Protein AF-A0A1R2C5H7-F1 (afdb_monomer_lite)

Organism: NCBI:txid5963

Radius of gyration: 20.93 Å; chains: 1; bounding box: 34×46×55 Å

Structure (mmCIF, N/CA/C/O backbone):
data_AF-A0A1R2C5H7-F1
#
_entry.id   AF-A0A1R2C5H7-F1
#
loop_
_atom_site.group_PDB
_atom_site.id
_atom_site.type_symbol
_atom_site.label_atom_id
_atom_site.label_alt_id
_atom_site.label_comp_id
_atom_site.label_asym_id
_atom_site.label_entity_id
_atom_site.label_seq_id
_atom_site.pdbx_PDB_ins_code
_atom_site.Cartn_x
_atom_site.Cartn_y
_atom_site.Cartn_z
_atom_site.occupancy
_atom_site.B_iso_or_equiv
_atom_site.auth_seq_id
_atom_site.auth_comp_id
_atom_site.auth_asym_id
_atom_site.auth_atom_id
_atom_site.pdbx_PDB_model_num
ATOM 1 N N . MET A 1 1 ? 3.564 6.034 28.508 1.00 48.09 1 MET A N 1
ATOM 2 C CA . MET A 1 1 ? 3.731 7.079 27.471 1.00 48.09 1 MET A CA 1
ATOM 3 C C . MET A 1 1 ? 3.480 8.407 28.171 1.00 48.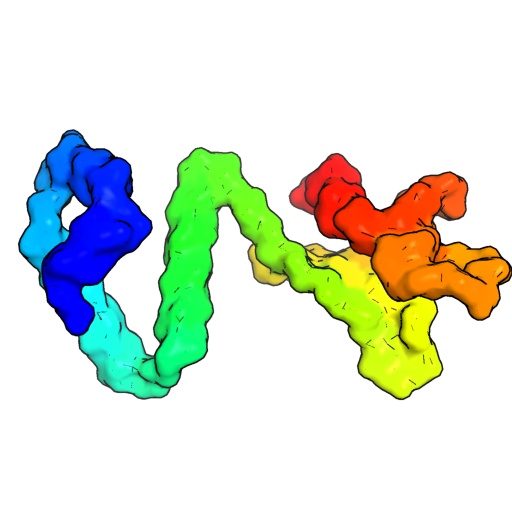09 1 MET A C 1
ATOM 5 O O . MET A 1 1 ? 2.440 8.503 28.796 1.00 48.09 1 MET A O 1
ATOM 9 N N . ASN A 1 2 ? 4.435 9.339 28.229 1.00 47.44 2 ASN A N 1
ATOM 10 C CA . ASN A 1 2 ? 4.293 10.598 28.982 1.00 47.44 2 ASN A CA 1
ATOM 11 C C . ASN A 1 2 ? 4.035 11.783 28.030 1.00 47.44 2 ASN A C 1
ATOM 13 O O . ASN A 1 2 ? 4.203 11.661 26.817 1.00 47.44 2 ASN A O 1
ATOM 17 N N . MET A 1 3 ? 3.615 12.925 28.577 1.00 44.88 3 MET A N 1
ATOM 18 C CA . MET A 1 3 ? 3.331 14.149 27.814 1.00 44.88 3 MET A CA 1
ATOM 19 C C . MET A 1 3 ? 4.530 14.655 27.000 1.00 44.88 3 MET A C 1
ATOM 21 O O . MET A 1 3 ? 4.347 15.175 25.900 1.00 44.88 3 MET A O 1
ATOM 25 N N . GLU A 1 4 ? 5.748 14.412 27.490 1.00 53.16 4 GLU A N 1
ATOM 26 C CA . GLU A 1 4 ? 6.992 14.753 26.792 1.00 53.16 4 GLU A CA 1
ATOM 27 C C . GLU A 1 4 ? 7.102 14.057 25.430 1.00 53.16 4 GLU A C 1
ATOM 29 O O . GLU A 1 4 ? 7.559 14.658 24.456 1.00 53.16 4 GLU A O 1
ATOM 34 N N . PHE A 1 5 ? 6.619 12.814 25.331 1.00 50.50 5 PHE A N 1
ATOM 35 C CA . PHE A 1 5 ? 6.610 12.058 24.083 1.00 50.50 5 PHE A CA 1
ATOM 36 C C . PHE A 1 5 ? 5.706 12.702 23.023 1.00 50.50 5 PHE A C 1
ATOM 38 O O . PHE A 1 5 ? 6.111 12.806 21.866 1.00 50.50 5 PHE A O 1
ATOM 45 N N . LEU A 1 6 ? 4.512 13.179 23.399 1.00 46.12 6 LEU A N 1
ATOM 46 C CA . LEU A 1 6 ? 3.584 13.861 22.484 1.00 46.12 6 LEU A CA 1
ATOM 47 C C . LEU A 1 6 ? 4.127 15.232 22.055 1.00 46.12 6 LEU A C 1
ATOM 49 O O . LEU A 1 6 ? 4.087 15.565 20.869 1.00 46.12 6 LEU A O 1
ATOM 53 N N . SER A 1 7 ? 4.704 15.995 22.989 1.00 52.56 7 SER A N 1
ATOM 54 C CA . SER A 1 7 ? 5.336 17.287 22.689 1.00 52.56 7 SER A CA 1
ATOM 55 C C . SER A 1 7 ? 6.591 17.171 21.828 1.00 52.56 7 SER A C 1
ATOM 57 O O . SER A 1 7 ? 6.842 18.047 21.004 1.00 52.56 7 SER A O 1
ATOM 59 N N . GLY A 1 8 ? 7.355 16.086 21.976 1.00 52.03 8 GLY A N 1
ATOM 60 C CA . GLY A 1 8 ? 8.575 15.851 21.206 1.00 52.03 8 GLY A CA 1
ATOM 61 C C . GLY A 1 8 ? 8.329 15.319 19.793 1.00 52.03 8 GLY A C 1
ATOM 62 O O . GLY A 1 8 ? 9.145 15.553 18.906 1.00 52.03 8 GLY A O 1
ATOM 63 N N . SER A 1 9 ? 7.214 14.619 19.559 1.00 53.59 9 SER A N 1
ATOM 64 C CA . SER A 1 9 ? 6.968 13.941 18.278 1.00 53.59 9 SER A CA 1
ATOM 65 C C . SER A 1 9 ? 6.179 14.775 17.263 1.00 53.59 9 SER A C 1
ATOM 67 O O . SER A 1 9 ? 6.375 14.582 16.061 1.00 53.59 9 SER A O 1
ATOM 69 N N . SER A 1 10 ? 5.330 15.727 17.682 1.00 56.66 10 SER A N 1
ATOM 70 C CA . SER A 1 10 ? 4.675 16.647 16.733 1.00 56.66 10 SER A CA 1
ATOM 71 C C . SER A 1 10 ? 4.128 17.941 17.377 1.00 56.66 10 SER A C 1
ATOM 73 O O . SER A 1 10 ? 2.925 18.065 17.621 1.00 56.66 10 SER A O 1
ATOM 75 N N . PRO A 1 11 ? 4.973 18.961 17.615 1.00 62.53 11 PRO A N 1
ATOM 76 C CA . PRO A 1 11 ? 4.552 20.213 18.258 1.00 62.53 11 PRO A CA 1
ATOM 77 C C . PRO A 1 11 ? 3.496 21.003 17.460 1.00 62.53 11 PRO A C 1
ATOM 79 O O . PRO A 1 11 ? 2.615 21.627 18.050 1.00 62.53 11 PRO A O 1
ATOM 82 N N . MET A 1 12 ? 3.509 20.928 16.121 1.00 62.16 12 MET A N 1
ATOM 83 C CA . MET A 1 12 ? 2.467 21.555 15.290 1.00 62.16 12 MET A CA 1
ATOM 84 C C . MET A 1 12 ? 1.099 20.876 15.427 1.00 62.16 12 MET A C 1
ATOM 86 O O . MET A 1 12 ? 0.070 21.535 15.284 1.00 62.16 12 MET A O 1
ATOM 90 N N . LEU A 1 13 ? 1.066 19.566 15.688 1.00 60.62 13 LEU A N 1
ATOM 91 C CA . LEU A 1 13 ? -0.180 18.838 15.915 1.00 60.62 13 LEU A CA 1
ATOM 92 C C . LEU A 1 13 ? -0.798 19.242 17.256 1.00 60.62 13 LEU A C 1
ATOM 94 O O . LEU A 1 13 ? -1.993 19.511 17.314 1.00 60.62 13 LEU A O 1
ATOM 98 N N . LEU A 1 14 ? 0.024 19.364 18.301 1.00 63.22 14 LEU A N 1
ATOM 99 C CA . LEU A 1 14 ? -0.401 19.850 19.615 1.00 63.22 14 LEU A CA 1
ATOM 100 C C . LEU A 1 14 ? -0.986 21.262 19.553 1.00 63.22 14 LEU A C 1
ATOM 102 O O . LEU A 1 14 ? -2.073 21.479 20.075 1.00 63.22 14 LEU A O 1
ATOM 106 N N . GLN A 1 15 ? -0.329 22.191 18.853 1.00 66.56 15 GLN A N 1
ATOM 107 C CA . GLN A 1 15 ? -0.879 23.536 18.650 1.00 66.56 15 GLN A CA 1
ATOM 108 C C . GLN A 1 15 ? -2.217 23.521 17.905 1.00 66.56 15 GLN A C 1
ATOM 110 O O . GLN A 1 15 ? -3.130 24.254 18.274 1.00 66.56 15 GLN A O 1
ATOM 115 N N . LYS A 1 16 ? -2.363 22.683 16.870 1.00 64.69 16 LYS A N 1
ATOM 116 C CA . LYS A 1 16 ? -3.638 22.547 16.148 1.00 64.69 16 LYS A CA 1
ATOM 117 C C . LYS A 1 16 ? -4.744 21.988 17.036 1.00 64.69 16 LYS A C 1
ATOM 119 O O . LYS A 1 16 ? -5.869 22.466 16.964 1.00 64.69 16 LYS A O 1
ATOM 124 N N . LEU A 1 17 ? -4.434 20.999 17.868 1.00 62.97 17 LEU A N 1
ATOM 125 C CA . LEU A 1 17 ? -5.404 20.406 18.785 1.00 62.97 17 LEU A CA 1
ATOM 126 C C . LEU A 1 17 ? -5.813 21.389 19.891 1.00 62.97 17 LEU A C 1
ATOM 128 O O . LEU A 1 17 ? -7.004 21.532 20.157 1.00 62.97 17 LEU A O 1
ATOM 132 N N . GLN A 1 18 ? -4.859 22.147 20.436 1.00 68.12 18 GLN A N 1
ATOM 133 C CA . GLN A 1 18 ? -5.135 23.248 21.363 1.00 68.12 18 GLN A CA 1
ATOM 134 C C . GLN A 1 18 ? -6.008 24.333 20.719 1.00 68.12 18 GLN A C 1
ATOM 136 O O . GLN A 1 18 ? -6.946 24.817 21.345 1.00 68.12 18 GLN A O 1
ATOM 141 N N . ALA A 1 19 ? -5.755 24.683 19.453 1.00 69.00 19 ALA A N 1
ATOM 142 C CA . ALA A 1 19 ? -6.567 25.647 18.708 1.00 69.00 19 ALA A CA 1
ATOM 143 C C . ALA A 1 19 ? -8.006 25.160 18.443 1.00 69.00 19 ALA A C 1
ATOM 145 O O . ALA A 1 19 ? -8.905 25.979 18.278 1.00 69.00 19 ALA A O 1
ATOM 146 N N . LEU A 1 20 ? -8.233 23.843 18.433 1.00 68.88 20 LEU A N 1
ATOM 147 C CA . LEU A 1 20 ? -9.562 23.223 18.361 1.00 68.88 20 LEU A CA 1
ATOM 148 C C . LEU A 1 20 ? -10.238 23.092 19.740 1.00 68.88 20 LEU A C 1
ATOM 150 O O . LEU A 1 20 ? -11.335 22.548 19.828 1.00 68.88 20 LEU A O 1
ATOM 154 N N . GLY A 1 21 ? -9.608 23.593 20.809 1.00 65.81 21 GLY A N 1
ATOM 155 C CA . GLY A 1 21 ? -10.137 23.549 22.173 1.00 65.81 21 GLY A CA 1
ATOM 156 C C . GLY A 1 21 ? -9.886 22.231 22.907 1.00 65.81 21 GLY A C 1
ATOM 157 O O . GLY A 1 21 ? -10.426 22.038 23.992 1.00 65.81 21 GLY A O 1
ATOM 158 N N . HIS A 1 22 ? -9.073 21.330 22.350 1.00 71.50 22 HIS A N 1
ATOM 159 C CA . HIS A 1 22 ? -8.662 20.109 23.037 1.00 71.50 22 HIS A CA 1
ATOM 160 C C . HIS A 1 22 ? -7.390 20.378 23.836 1.00 71.50 22 HIS A C 1
ATOM 162 O O . HIS A 1 22 ? -6.311 20.573 23.266 1.00 71.50 22 HIS A O 1
ATOM 168 N N . ASP A 1 23 ? -7.509 20.394 25.161 1.00 73.62 23 ASP A N 1
ATOM 169 C CA . ASP A 1 23 ? -6.343 20.510 26.018 1.00 73.62 23 ASP A CA 1
ATOM 170 C C . ASP A 1 23 ? -5.506 19.208 25.978 1.00 73.62 23 ASP A C 1
ATOM 172 O O . ASP A 1 23 ? -6.031 18.109 25.748 1.00 73.62 23 ASP A O 1
ATOM 176 N N . PRO A 1 24 ? -4.180 19.304 26.161 1.00 64.88 24 PRO A N 1
ATOM 177 C CA . PRO A 1 24 ? -3.304 18.143 26.066 1.00 64.88 24 PRO A CA 1
ATOM 178 C C . PRO A 1 24 ? -3.550 17.050 27.121 1.00 64.88 24 PRO A C 1
ATOM 180 O O . PRO A 1 24 ? -3.260 15.886 26.843 1.00 64.88 24 PRO A O 1
ATOM 183 N N . GLU A 1 25 ? -4.082 17.390 28.300 1.00 70.00 25 GLU A N 1
ATOM 184 C CA . GLU A 1 25 ? -4.391 16.410 29.352 1.00 70.00 25 GLU A CA 1
ATOM 185 C C . GLU A 1 25 ? -5.590 15.543 28.952 1.00 70.00 25 GLU A C 1
ATOM 187 O O . GLU A 1 25 ? -5.520 14.317 29.050 1.00 70.00 25 GLU A O 1
ATOM 192 N N . SER A 1 26 ? -6.636 16.147 28.385 1.00 70.50 26 SER A N 1
ATOM 193 C CA . SER A 1 26 ? -7.784 15.427 27.822 1.00 70.50 26 SER A CA 1
ATOM 194 C C . SER A 1 26 ? -7.370 14.460 26.710 1.00 70.50 26 SER A C 1
ATOM 196 O O . SER A 1 26 ? -7.798 13.306 26.678 1.00 70.50 26 SER A O 1
ATOM 198 N N . LEU A 1 27 ? -6.483 14.887 25.807 1.00 66.19 27 LEU A N 1
ATOM 199 C CA . LEU A 1 27 ? -5.960 14.028 24.736 1.00 66.19 27 LEU A CA 1
ATOM 200 C C . LEU A 1 27 ? -5.118 12.871 25.277 1.00 66.19 27 LEU A C 1
ATOM 202 O O . LEU A 1 27 ? -5.152 11.763 24.729 1.00 66.19 27 LEU A O 1
ATOM 206 N N . HIS A 1 28 ? -4.365 13.121 26.349 1.00 69.38 28 HIS A N 1
ATOM 207 C CA . HIS A 1 28 ? -3.612 12.088 27.040 1.00 69.38 28 HIS A CA 1
ATOM 208 C C . HIS A 1 28 ? -4.544 11.040 27.648 1.00 69.38 28 HIS A C 1
ATOM 210 O O . HIS A 1 28 ? -4.329 9.846 27.433 1.00 69.38 28 HIS A O 1
ATOM 216 N N . TYR A 1 29 ? -5.603 11.483 28.326 1.00 73.00 29 TYR A N 1
ATOM 217 C CA . TYR A 1 29 ? -6.603 10.609 28.930 1.00 73.00 29 TYR A CA 1
ATOM 218 C C . TYR A 1 29 ? -7.310 9.738 27.883 1.00 73.00 29 TYR A C 1
ATOM 220 O O . TYR A 1 29 ? -7.299 8.515 27.997 1.00 73.00 29 TYR A O 1
ATOM 228 N N . ILE A 1 30 ? -7.800 10.339 26.793 1.00 72.06 30 ILE A N 1
ATOM 229 C CA . ILE A 1 30 ? -8.435 9.608 25.680 1.00 72.06 30 ILE A CA 1
ATOM 230 C C . ILE A 1 30 ? -7.475 8.566 25.088 1.00 72.06 30 ILE A C 1
ATOM 232 O O . ILE A 1 30 ? -7.865 7.435 24.796 1.00 72.06 30 ILE A O 1
ATOM 236 N N . SER A 1 31 ? -6.197 8.927 24.928 1.00 71.06 31 SER A N 1
ATOM 237 C CA . SER A 1 31 ? -5.182 7.998 24.424 1.00 71.06 31 SER A CA 1
ATOM 238 C C . SER A 1 31 ? -4.972 6.823 25.385 1.00 71.06 31 SER A C 1
ATOM 240 O O . SER A 1 31 ? -4.894 5.679 24.941 1.00 71.06 31 SER A O 1
ATOM 242 N N . GLN A 1 32 ? -4.901 7.083 26.694 1.00 74.00 32 GLN A N 1
ATOM 243 C CA . GLN A 1 32 ? -4.760 6.047 27.721 1.00 74.00 32 GLN A CA 1
ATOM 244 C C . GLN A 1 32 ? -5.966 5.106 27.776 1.00 74.00 32 GLN A C 1
ATOM 246 O O . GLN A 1 32 ? -5.774 3.891 27.837 1.00 74.00 32 GLN A O 1
ATOM 251 N N . GLU A 1 33 ? -7.190 5.635 27.723 1.00 76.38 33 GLU A N 1
ATOM 252 C CA . GLU A 1 33 ? -8.409 4.820 27.673 1.00 76.38 33 GLU A CA 1
ATOM 253 C C . GLU A 1 33 ? -8.412 3.920 26.439 1.00 76.38 33 GLU A C 1
ATOM 255 O O . GLU A 1 33 ? -8.693 2.727 26.530 1.00 76.38 33 GLU A O 1
ATOM 260 N N . PHE A 1 34 ? -8.008 4.458 25.290 1.00 78.69 34 PHE A N 1
ATOM 261 C CA . PHE A 1 34 ? -7.938 3.693 24.054 1.00 78.69 34 PHE A CA 1
ATOM 262 C C . PHE A 1 34 ? -6.906 2.555 24.103 1.00 78.69 34 PHE A C 1
ATOM 264 O O . PHE A 1 34 ? -7.199 1.436 23.678 1.00 78.69 34 PHE A O 1
ATOM 271 N N . PHE A 1 35 ? -5.703 2.801 24.636 1.00 79.50 35 PHE A N 1
ATOM 272 C CA . PHE A 1 35 ? -4.706 1.738 24.822 1.00 79.50 35 PHE A CA 1
ATOM 273 C C . PHE A 1 35 ? -5.166 0.700 25.845 1.00 79.50 35 PHE A C 1
ATOM 275 O O . PHE A 1 35 ? -4.990 -0.493 25.620 1.00 79.50 35 PHE A O 1
ATOM 282 N N . THR A 1 36 ? -5.829 1.142 26.913 1.00 81.19 36 THR A N 1
ATOM 283 C CA . THR A 1 36 ? -6.415 0.252 27.922 1.00 81.19 36 THR A CA 1
ATOM 284 C C . THR A 1 36 ? -7.491 -0.642 27.306 1.00 81.19 36 THR A C 1
ATOM 286 O O . THR A 1 36 ? -7.520 -1.839 27.575 1.00 81.19 36 THR A O 1
ATOM 289 N N . LEU A 1 37 ? -8.339 -0.099 26.428 1.00 80.75 37 LEU A N 1
ATOM 290 C CA . LEU A 1 37 ? -9.312 -0.875 25.656 1.00 80.75 37 LEU A CA 1
ATOM 291 C C . LEU A 1 37 ? -8.625 -1.890 24.735 1.00 80.75 37 LEU A C 1
ATOM 293 O O . LEU A 1 37 ? -9.063 -3.035 24.663 1.00 80.75 37 LEU A O 1
ATOM 297 N N . CYS A 1 38 ? -7.540 -1.507 24.055 1.00 78.75 38 CYS A N 1
ATOM 298 C CA . CYS A 1 38 ? -6.763 -2.442 23.237 1.00 78.75 38 CYS A CA 1
ATOM 299 C C . CYS A 1 38 ? -6.215 -3.603 24.082 1.00 78.75 38 CYS A C 1
ATOM 301 O O . CYS A 1 38 ? -6.358 -4.760 23.688 1.00 78.75 38 CYS A O 1
ATOM 303 N N . ASP A 1 39 ? -5.656 -3.310 25.258 1.00 80.75 39 ASP A N 1
ATOM 304 C CA . ASP A 1 39 ? -5.130 -4.325 26.175 1.00 80.75 39 ASP A CA 1
ATOM 305 C C . ASP A 1 39 ? -6.244 -5.236 26.718 1.00 80.75 39 ASP A C 1
ATOM 307 O O . ASP A 1 39 ? -6.090 -6.458 26.730 1.00 80.75 39 ASP A O 1
ATOM 311 N N . GLN A 1 40 ? -7.397 -4.674 27.099 1.00 84.31 40 GLN A N 1
ATOM 312 C CA . GLN A 1 40 ? -8.574 -5.435 27.548 1.00 84.31 40 GLN A CA 1
ATOM 313 C C . GLN A 1 40 ? -9.126 -6.364 26.461 1.00 84.31 40 GLN A C 1
ATOM 315 O O . GLN A 1 40 ? -9.575 -7.470 26.757 1.00 84.31 40 GLN A O 1
ATOM 320 N N . LEU A 1 41 ? -9.070 -5.934 25.199 1.00 85.00 41 LEU A N 1
ATOM 321 C CA . LEU A 1 41 ? -9.440 -6.745 24.038 1.00 85.00 41 LEU A CA 1
ATOM 322 C C . LEU A 1 41 ? -8.342 -7.745 23.634 1.00 85.00 41 LEU A C 1
ATOM 324 O O . LEU A 1 41 ? -8.518 -8.498 22.675 1.00 85.00 41 LEU A O 1
ATOM 328 N N . GLY A 1 42 ? -7.214 -7.771 24.351 1.00 87.25 42 GLY A N 1
ATOM 329 C CA . GLY A 1 42 ? -6.098 -8.677 24.098 1.00 87.25 42 GLY A CA 1
ATOM 330 C C . GLY A 1 42 ? -5.325 -8.354 22.820 1.00 87.25 42 GLY A C 1
ATOM 331 O O . GLY A 1 42 ? -4.713 -9.248 22.232 1.00 87.25 42 GLY A O 1
ATOM 332 N N . TYR A 1 43 ? -5.370 -7.105 22.350 1.00 80.81 43 TYR A N 1
ATOM 333 C CA . TYR A 1 43 ? -4.647 -6.699 21.150 1.00 80.81 43 TYR A CA 1
ATOM 334 C C . TYR A 1 43 ? -3.159 -6.601 21.455 1.00 80.81 43 TYR A C 1
ATOM 336 O O . TYR A 1 43 ? -2.722 -5.888 22.354 1.00 80.81 43 TYR A O 1
ATOM 344 N N . ASN A 1 44 ? -2.346 -7.290 20.661 1.00 83.94 44 ASN A N 1
ATOM 345 C CA . ASN A 1 44 ? -0.906 -7.088 20.711 1.00 83.94 44 ASN A CA 1
ATOM 346 C C . ASN A 1 44 ? -0.512 -5.759 20.040 1.00 83.94 44 ASN A C 1
ATOM 348 O O . ASN A 1 44 ? -1.271 -5.180 19.262 1.00 83.94 44 ASN A O 1
ATOM 352 N N . ALA A 1 45 ? 0.724 -5.310 20.271 1.00 72.94 45 ALA A N 1
ATOM 353 C CA . ALA A 1 45 ? 1.226 -4.034 19.752 1.00 72.94 45 ALA A CA 1
ATOM 354 C C . ALA A 1 45 ? 1.036 -3.854 18.232 1.00 72.94 45 ALA A C 1
ATOM 356 O O . ALA A 1 45 ? 0.776 -2.745 17.767 1.00 72.94 45 ALA A O 1
ATOM 357 N N . ARG A 1 46 ? 1.124 -4.940 17.449 1.00 71.38 46 ARG A N 1
ATOM 358 C CA . ARG A 1 46 ? 0.896 -4.898 15.999 1.00 71.38 46 ARG A CA 1
ATOM 359 C C . ARG A 1 46 ? -0.578 -4.672 15.665 1.00 71.38 46 ARG A C 1
ATOM 361 O O . ARG A 1 46 ? -0.874 -3.873 14.786 1.00 71.38 46 ARG A O 1
ATOM 368 N N . GLN A 1 47 ? -1.488 -5.351 16.35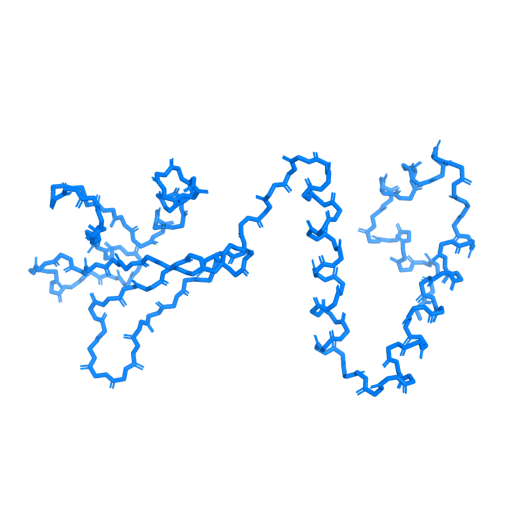7 1.00 69.56 47 GLN A N 1
ATOM 369 C CA . GLN A 1 47 ? -2.932 -5.181 16.173 1.00 69.56 47 GLN A CA 1
ATOM 370 C C . GLN A 1 47 ? -3.387 -3.777 16.580 1.00 69.56 47 GLN A C 1
ATOM 372 O O . GLN A 1 47 ? -4.146 -3.145 15.845 1.00 69.56 47 GLN A O 1
ATOM 377 N N . SER A 1 48 ? -2.866 -3.254 17.691 1.00 73.19 48 SER A N 1
ATOM 378 C CA . SER A 1 48 ? -3.127 -1.880 18.127 1.00 73.19 48 SER A CA 1
ATOM 379 C C . SER A 1 48 ? -2.612 -0.874 17.094 1.00 73.19 48 SER A C 1
ATOM 381 O O . SER A 1 48 ? -3.349 0.022 16.688 1.00 73.19 48 SER A O 1
ATOM 383 N N . ALA A 1 49 ? -1.389 -1.054 16.582 1.00 70.81 49 ALA A N 1
ATOM 384 C CA . ALA A 1 49 ? -0.842 -0.207 15.520 1.00 70.81 49 ALA A CA 1
ATOM 385 C C . ALA A 1 49 ? -1.684 -0.250 14.229 1.00 70.81 49 ALA A C 1
ATOM 387 O O . ALA A 1 49 ? -1.967 0.799 13.648 1.00 70.81 49 ALA A O 1
ATOM 388 N N . ASP A 1 50 ? -2.137 -1.433 13.806 1.00 66.75 50 ASP A N 1
ATOM 389 C CA . ASP A 1 50 ? -3.027 -1.585 12.648 1.00 66.75 50 ASP A CA 1
ATOM 390 C C . ASP A 1 50 ? -4.361 -0.849 12.857 1.00 66.75 50 ASP A C 1
ATOM 392 O O . ASP A 1 50 ? -4.876 -0.226 11.924 1.00 66.75 50 ASP A O 1
ATOM 396 N N . LEU A 1 51 ? -4.912 -0.871 14.074 1.00 72.06 51 LEU A N 1
ATOM 397 C CA . LEU A 1 51 ? -6.120 -0.124 14.421 1.00 72.06 51 LEU A CA 1
ATOM 398 C C . LEU A 1 51 ? -5.893 1.394 14.329 1.00 72.06 51 LEU A C 1
ATOM 400 O O . LEU A 1 51 ? -6.693 2.085 13.699 1.00 72.06 51 LEU A O 1
ATOM 404 N N . PHE A 1 52 ? -4.779 1.908 14.863 1.00 75.62 52 PHE A N 1
ATOM 405 C CA . PHE A 1 52 ? -4.414 3.327 14.736 1.00 75.62 52 PHE A CA 1
ATOM 406 C C . PHE A 1 52 ? -4.292 3.765 13.279 1.00 75.62 52 PHE A C 1
ATOM 408 O O . PHE A 1 52 ? -4.809 4.814 12.893 1.00 75.62 52 PHE A O 1
ATOM 415 N N . ILE A 1 53 ? -3.637 2.949 12.453 1.00 66.81 53 ILE A N 1
ATOM 416 C CA . ILE A 1 53 ? -3.485 3.220 11.023 1.00 66.81 53 ILE A CA 1
ATOM 417 C C . ILE A 1 53 ? -4.858 3.279 10.343 1.00 66.81 53 ILE A C 1
ATOM 419 O O . ILE A 1 53 ? -5.106 4.185 9.548 1.00 66.81 53 ILE A O 1
ATOM 423 N N . ARG A 1 54 ? -5.773 2.358 10.668 1.00 64.75 54 ARG A N 1
ATOM 424 C CA . ARG A 1 54 ? -7.139 2.352 10.120 1.00 64.75 54 ARG A CA 1
ATOM 425 C C . ARG A 1 54 ? -7.947 3.579 10.544 1.00 64.75 54 ARG A C 1
ATOM 427 O O . ARG A 1 54 ? -8.593 4.179 9.692 1.00 64.75 54 ARG A O 1
ATOM 434 N N . ILE A 1 55 ? -7.880 3.981 11.814 1.00 70.88 55 ILE A N 1
ATOM 435 C CA . ILE A 1 55 ? -8.576 5.176 12.323 1.00 70.88 55 ILE A CA 1
ATOM 436 C C . ILE A 1 5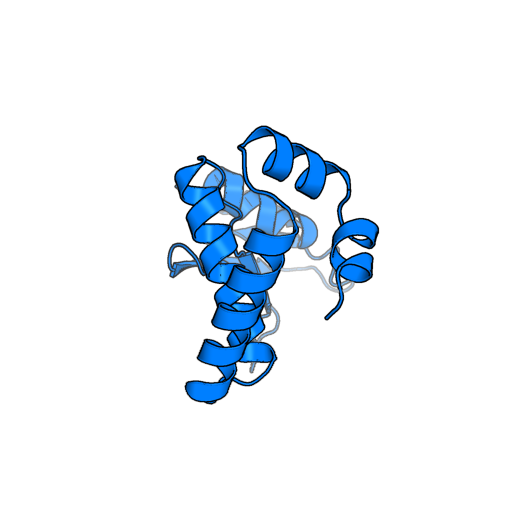5 ? -8.032 6.441 11.657 1.00 70.88 55 ILE A C 1
ATOM 438 O O . ILE A 1 55 ? -8.804 7.262 11.166 1.00 70.88 55 ILE A O 1
ATOM 442 N N . LYS A 1 56 ? -6.703 6.570 11.567 1.00 69.06 56 LYS A N 1
ATOM 443 C CA . LYS A 1 56 ? -6.055 7.679 10.861 1.00 69.06 56 LYS A CA 1
ATOM 444 C C . LYS A 1 56 ? -6.535 7.768 9.409 1.00 69.06 56 LYS A C 1
ATOM 446 O O . LYS A 1 56 ? -6.900 8.847 8.960 1.00 69.06 56 LYS A O 1
ATOM 451 N N . ARG A 1 57 ? -6.607 6.636 8.706 1.00 61.19 57 ARG A N 1
ATOM 452 C CA . ARG A 1 57 ? -7.092 6.574 7.317 1.00 61.19 57 ARG A CA 1
ATOM 453 C C . ARG A 1 57 ? -8.563 6.930 7.178 1.00 61.19 57 ARG A C 1
ATOM 455 O O . ARG A 1 57 ? -8.930 7.582 6.205 1.00 61.19 57 ARG A O 1
ATOM 462 N N . ALA A 1 58 ? -9.402 6.509 8.123 1.00 61.78 58 ALA A N 1
ATOM 463 C CA . ALA A 1 58 ? -10.810 6.887 8.142 1.00 61.78 58 ALA A CA 1
ATOM 464 C C . ALA A 1 58 ? -10.955 8.410 8.285 1.00 61.78 58 ALA A C 1
ATOM 466 O O . ALA A 1 58 ? -11.718 9.025 7.546 1.00 61.78 58 ALA A O 1
ATOM 467 N N . LEU A 1 59 ? -10.155 9.028 9.159 1.00 67.44 59 LEU A N 1
ATOM 468 C CA . LEU A 1 59 ? -10.109 10.481 9.314 1.00 67.44 59 LEU A CA 1
ATOM 469 C C . LEU A 1 59 ? -9.593 11.185 8.052 1.00 67.44 59 LEU A C 1
ATOM 471 O O . LEU A 1 59 ? -10.182 12.166 7.609 1.00 67.44 59 LEU A O 1
ATOM 475 N N . GLU A 1 60 ? -8.504 10.692 7.459 1.00 61.12 60 GLU A N 1
ATOM 476 C CA . GLU A 1 60 ? -7.967 11.224 6.202 1.00 61.12 60 GLU A CA 1
ATOM 477 C C . GLU A 1 60 ? -9.029 11.159 5.094 1.00 61.12 60 GLU A C 1
ATOM 479 O O . GLU A 1 60 ? -9.252 12.163 4.420 1.00 61.12 60 GLU A O 1
ATOM 484 N N . THR A 1 61 ? -9.760 10.043 4.998 1.00 57.03 61 THR A N 1
ATOM 485 C CA . THR A 1 61 ? -10.861 9.839 4.041 1.00 57.03 61 THR A CA 1
ATOM 486 C C . THR A 1 61 ? -11.991 10.852 4.243 1.00 57.03 61 THR A C 1
ATOM 488 O O . THR A 1 61 ? -12.437 11.467 3.277 1.00 57.03 61 THR A O 1
ATOM 491 N N . VAL A 1 62 ? -12.425 11.079 5.491 1.00 67.25 62 VAL A N 1
ATOM 492 C CA . VAL A 1 62 ? -13.429 12.109 5.833 1.00 67.25 62 VAL A CA 1
ATOM 493 C C . VAL A 1 62 ? -12.948 13.509 5.437 1.00 67.25 62 VAL A C 1
ATOM 495 O O . VAL A 1 62 ? -13.738 14.329 4.981 1.00 67.25 62 VAL A O 1
ATOM 498 N N . ASN A 1 63 ? -11.642 13.761 5.538 1.00 67.94 63 ASN A N 1
ATOM 499 C CA . ASN A 1 63 ? -11.014 15.024 5.154 1.00 67.94 63 ASN A CA 1
ATOM 500 C C . ASN A 1 63 ? -10.673 15.117 3.652 1.00 67.94 63 ASN A C 1
ATOM 502 O O . ASN A 1 63 ? -9.988 16.053 3.239 1.00 67.94 63 ASN A O 1
ATOM 506 N N . GLY A 1 64 ? -11.117 14.159 2.829 1.00 53.59 64 GLY A N 1
ATOM 507 C CA . GLY A 1 64 ? -10.886 14.144 1.380 1.00 53.59 64 GLY A CA 1
ATOM 508 C C . GLY A 1 64 ? -9.476 13.718 0.952 1.00 53.59 64 GLY A C 1
ATOM 509 O O . GLY A 1 64 ? -9.138 13.822 -0.226 1.00 53.59 64 GLY A O 1
ATOM 510 N N . SER A 1 65 ? -8.652 13.226 1.879 1.00 58.38 65 SER A N 1
ATOM 511 C CA . SER A 1 65 ? -7.323 12.679 1.608 1.00 58.38 65 SER A CA 1
ATOM 512 C C . SER A 1 65 ? -7.373 11.153 1.620 1.00 58.38 65 SER A C 1
ATOM 514 O O . SER A 1 65 ? -7.693 10.534 2.630 1.00 58.38 65 SER A O 1
ATOM 516 N N . TYR A 1 66 ? -7.022 10.515 0.508 1.00 57.25 66 TYR A N 1
ATOM 517 C CA . TYR A 1 66 ? -6.907 9.060 0.440 1.00 57.25 66 TYR A CA 1
ATOM 518 C C . TYR A 1 66 ? -5.430 8.674 0.361 1.00 57.25 66 TYR A C 1
ATOM 520 O O . TYR A 1 66 ? -4.860 8.680 -0.734 1.00 57.25 66 TYR A O 1
ATOM 528 N N . PRO A 1 67 ? -4.774 8.282 1.467 1.00 57.91 67 PRO A N 1
ATOM 529 C CA . PRO A 1 67 ? -3.549 7.522 1.340 1.00 57.91 67 PRO A CA 1
ATOM 530 C C . PRO A 1 67 ? -3.949 6.146 0.823 1.00 57.91 67 PRO A C 1
ATOM 532 O O . PRO A 1 67 ? -4.538 5.335 1.543 1.00 57.91 67 PRO A O 1
ATOM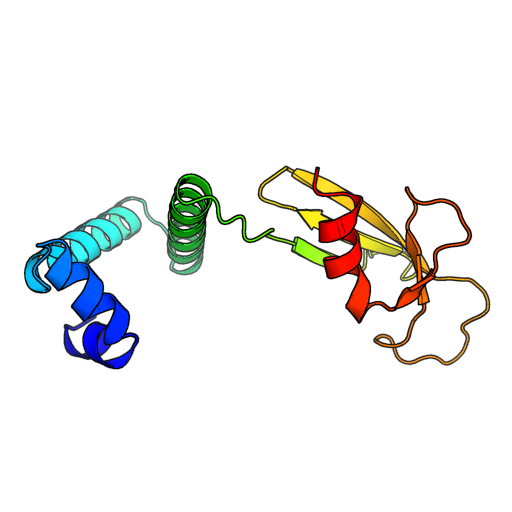 535 N N . ALA A 1 68 ? -3.660 5.881 -0.447 1.00 65.06 68 ALA A N 1
ATOM 536 C CA . ALA A 1 68 ? -3.830 4.543 -0.975 1.00 65.06 68 ALA A CA 1
ATOM 537 C C . ALA A 1 68 ? -2.863 3.616 -0.232 1.00 65.06 68 ALA A C 1
ATOM 539 O O . ALA A 1 68 ? -1.641 3.783 -0.300 1.00 65.06 68 ALA A O 1
ATOM 540 N N . ASP A 1 69 ? -3.406 2.644 0.499 1.00 73.06 69 ASP A N 1
ATOM 541 C CA . ASP A 1 69 ? -2.612 1.605 1.144 1.00 73.06 69 ASP A CA 1
ATOM 542 C C . ASP A 1 69 ? -2.148 0.596 0.096 1.00 73.06 69 ASP A C 1
ATOM 544 O O . ASP A 1 69 ? -2.673 -0.513 -0.001 1.00 73.06 69 ASP A O 1
ATOM 548 N N . LEU A 1 70 ? -1.210 1.040 -0.745 1.00 77.12 70 LEU A N 1
ATOM 549 C CA . LEU A 1 70 ? -0.655 0.265 -1.843 1.00 77.12 70 LEU A CA 1
ATOM 550 C C . LEU A 1 70 ? 0.480 -0.609 -1.346 1.00 77.12 70 LEU A C 1
ATOM 552 O O . LEU A 1 70 ? 1.617 -0.146 -1.143 1.00 77.12 70 LEU A O 1
ATOM 556 N N . ILE A 1 71 ? 0.193 -1.899 -1.233 1.00 81.56 71 ILE A N 1
ATOM 557 C CA . ILE A 1 71 ? 1.227 -2.905 -1.044 1.00 81.56 71 ILE A CA 1
ATOM 558 C C . ILE A 1 71 ? 1.671 -3.393 -2.415 1.00 81.56 71 ILE A C 1
ATOM 560 O O . ILE A 1 71 ? 0.875 -3.893 -3.201 1.00 81.56 71 ILE A O 1
ATOM 564 N N . LEU A 1 72 ? 2.968 -3.233 -2.682 1.00 80.06 72 LEU A N 1
ATOM 565 C CA . LEU A 1 72 ? 3.637 -3.826 -3.832 1.00 80.06 72 LEU A CA 1
ATOM 566 C C . LEU A 1 72 ? 4.333 -5.094 -3.352 1.00 80.06 72 LEU A C 1
ATOM 568 O O . LEU A 1 72 ? 5.242 -5.012 -2.522 1.00 80.06 72 LEU A O 1
ATOM 572 N N . TYR A 1 73 ? 3.949 -6.243 -3.890 1.00 84.19 73 TYR A N 1
ATOM 573 C CA . TYR A 1 73 ? 4.648 -7.496 -3.637 1.00 84.19 73 TYR A CA 1
ATOM 574 C C . TYR A 1 73 ? 4.915 -8.249 -4.938 1.00 84.19 73 TYR A C 1
ATOM 576 O O . TYR A 1 73 ? 4.166 -8.165 -5.912 1.00 84.19 73 TYR A O 1
ATOM 584 N N . GLU A 1 74 ? 6.035 -8.970 -4.962 1.00 77.00 74 GLU A N 1
ATOM 585 C CA . GLU A 1 74 ? 6.328 -9.933 -6.024 1.00 77.00 74 GLU A CA 1
ATOM 586 C C . GLU A 1 74 ? 5.399 -11.125 -5.803 1.00 77.00 74 GLU A C 1
ATOM 588 O O . GLU A 1 74 ? 5.436 -11.750 -4.741 1.00 77.00 74 GLU A O 1
ATOM 593 N N . ASN A 1 75 ? 4.529 -11.416 -6.771 1.00 64.94 75 ASN A N 1
ATOM 594 C CA . ASN A 1 75 ? 3.645 -12.568 -6.661 1.00 64.94 75 ASN A CA 1
ATOM 595 C C . ASN A 1 75 ? 4.504 -13.819 -6.856 1.00 64.94 75 ASN A C 1
ATOM 597 O O . ASN A 1 75 ? 4.928 -14.100 -7.975 1.00 64.94 75 ASN A O 1
ATOM 601 N N . ASN A 1 76 ? 4.860 -14.508 -5.768 1.00 55.50 76 ASN A N 1
ATOM 602 C CA . ASN A 1 76 ? 5.915 -15.509 -5.835 1.00 55.50 76 ASN A CA 1
ATOM 603 C C . ASN A 1 76 ? 5.584 -16.806 -5.098 1.00 55.50 76 ASN A C 1
ATOM 605 O O . ASN A 1 76 ? 5.463 -16.847 -3.875 1.00 55.50 76 ASN A O 1
ATOM 609 N N . ARG A 1 77 ? 5.583 -17.887 -5.880 1.00 44.69 77 ARG A N 1
ATOM 610 C CA . ARG A 1 77 ? 6.201 -19.156 -5.470 1.00 44.69 77 ARG A CA 1
ATOM 611 C C . ARG A 1 77 ? 6.895 -19.893 -6.621 1.00 44.69 77 ARG A C 1
ATOM 613 O O . ARG A 1 77 ? 7.779 -20.689 -6.343 1.00 44.69 77 ARG A O 1
ATOM 620 N N . TYR A 1 78 ? 6.562 -19.601 -7.885 1.00 44.47 78 TYR A N 1
ATOM 621 C CA . TYR A 1 78 ? 7.125 -20.319 -9.043 1.00 44.47 78 TYR A CA 1
ATOM 622 C C . TYR A 1 78 ? 7.533 -19.431 -10.230 1.00 44.47 78 TYR A C 1
ATOM 624 O O . TYR A 1 78 ? 8.017 -19.954 -11.229 1.00 44.47 78 TYR A O 1
ATOM 632 N N . ASN A 1 79 ? 7.335 -18.106 -10.168 1.00 50.50 79 ASN A N 1
ATOM 633 C CA . ASN A 1 79 ? 7.653 -17.226 -11.297 1.00 50.50 79 ASN A CA 1
ATOM 634 C C . ASN A 1 79 ? 7.856 -15.758 -10.850 1.00 50.50 79 ASN A C 1
ATOM 636 O O . ASN A 1 79 ? 6.874 -15.077 -10.562 1.00 50.50 79 ASN A O 1
ATOM 640 N N . PRO A 1 80 ? 9.093 -15.228 -10.801 1.00 65.88 80 PRO A N 1
ATOM 641 C CA . PRO A 1 80 ? 9.395 -13.872 -10.312 1.00 65.88 80 PRO A CA 1
ATOM 642 C C . PRO A 1 80 ? 9.048 -12.752 -11.315 1.00 65.88 80 PRO A C 1
ATOM 644 O O . PRO A 1 80 ? 9.563 -11.641 -11.227 1.00 65.88 80 PRO A O 1
ATOM 647 N N . THR A 1 81 ? 8.202 -13.039 -12.301 1.00 77.62 81 THR A N 1
ATOM 648 C CA . THR A 1 81 ? 7.983 -12.206 -13.490 1.00 77.62 81 THR A CA 1
ATOM 649 C C . THR A 1 81 ? 6.770 -11.280 -13.377 1.00 77.62 81 THR A C 1
ATOM 651 O O . THR A 1 81 ? 6.483 -10.542 -14.318 1.00 77.62 81 THR A O 1
ATOM 654 N N . ARG A 1 82 ? 6.051 -11.290 -12.242 1.00 84.94 82 ARG A N 1
ATOM 655 C CA . ARG A 1 82 ? 4.859 -10.456 -12.018 1.00 84.94 82 ARG A CA 1
ATOM 656 C C . ARG A 1 82 ? 4.918 -9.678 -10.705 1.00 84.94 82 ARG A C 1
ATOM 658 O O . ARG A 1 82 ? 5.256 -10.218 -9.650 1.00 84.94 82 ARG A O 1
ATOM 665 N N . LEU A 1 83 ? 4.511 -8.416 -10.773 1.00 87.69 83 LEU A N 1
ATOM 666 C CA . LEU A 1 83 ? 4.228 -7.574 -9.615 1.00 87.69 83 LEU A CA 1
ATOM 667 C C . LEU A 1 83 ? 2.726 -7.515 -9.389 1.00 87.69 83 LEU A C 1
ATOM 669 O O . LEU A 1 83 ? 1.964 -7.397 -10.344 1.00 87.69 83 LEU A O 1
ATOM 673 N N . CYS A 1 84 ? 2.320 -7.564 -8.126 1.00 88.12 84 CYS A N 1
ATOM 674 C CA . CYS A 1 84 ? 0.968 -7.240 -7.699 1.00 88.12 84 CYS A CA 1
ATOM 675 C C . CYS A 1 84 ? 1.009 -5.929 -6.918 1.00 88.12 84 CYS A C 1
ATOM 677 O O . CYS A 1 84 ? 1.838 -5.770 -6.014 1.00 88.12 84 CYS A O 1
ATOM 679 N N . ILE A 1 85 ? 0.119 -5.007 -7.268 1.00 88.00 85 ILE A N 1
ATOM 680 C CA . ILE A 1 85 ? -0.213 -3.855 -6.440 1.00 88.00 85 ILE A CA 1
ATOM 681 C C . ILE A 1 85 ? -1.619 -4.053 -5.922 1.00 88.00 85 ILE A C 1
ATOM 683 O O . ILE A 1 85 ? -2.553 -4.186 -6.703 1.00 88.00 85 ILE A O 1
ATOM 687 N N . GLU A 1 86 ? -1.756 -4.036 -4.606 1.00 85.75 86 GLU A N 1
ATOM 688 C CA . GLU A 1 86 ? -3.036 -4.150 -3.927 1.00 85.75 86 GLU A CA 1
ATOM 689 C C . GLU A 1 86 ? -3.301 -2.875 -3.135 1.00 85.75 86 GLU A C 1
ATOM 691 O O . GLU A 1 86 ? -2.496 -2.496 -2.282 1.00 85.75 86 GLU A O 1
ATOM 696 N N . ASN A 1 87 ? -4.428 -2.223 -3.417 1.00 84.81 87 ASN A N 1
ATOM 697 C CA . ASN A 1 87 ? -4.982 -1.172 -2.581 1.00 84.81 87 ASN A CA 1
ATOM 698 C C . ASN A 1 87 ? -5.862 -1.812 -1.508 1.00 84.81 87 ASN A C 1
ATOM 700 O O . ASN A 1 87 ? -7.002 -2.191 -1.769 1.00 84.81 87 ASN A O 1
ATOM 704 N N . LYS A 1 88 ? -5.355 -1.889 -0.278 1.00 78.94 88 LYS A N 1
ATOM 705 C CA . LYS A 1 88 ? -6.103 -2.486 0.839 1.00 78.94 88 LYS A CA 1
ATOM 706 C C . LYS A 1 88 ? -7.336 -1.694 1.260 1.00 78.94 88 LYS A C 1
ATOM 708 O O . LYS A 1 88 ? -8.216 -2.254 1.905 1.00 78.94 88 LYS A O 1
ATOM 713 N N . THR A 1 89 ? -7.402 -0.408 0.926 1.00 71.19 89 THR A N 1
ATOM 714 C CA . THR A 1 89 ? -8.553 0.441 1.248 1.00 71.19 89 THR A CA 1
ATOM 715 C C . THR A 1 89 ? -9.734 0.125 0.333 1.00 71.19 89 THR A C 1
ATOM 717 O O . THR A 1 89 ? -10.867 0.079 0.796 1.00 71.19 89 THR A O 1
ATOM 720 N N . THR A 1 90 ? -9.480 -0.120 -0.955 1.00 76.12 90 THR A N 1
ATOM 721 C CA . THR A 1 90 ? -10.534 -0.401 -1.948 1.00 76.12 90 THR A CA 1
ATOM 722 C C . THR A 1 90 ? -10.687 -1.887 -2.270 1.00 76.12 90 THR A C 1
ATOM 724 O O . THR A 1 90 ? -11.637 -2.269 -2.946 1.00 76.12 90 THR A O 1
ATOM 727 N N . GLY A 1 91 ? -9.745 -2.730 -1.838 1.00 76.44 91 GLY A N 1
ATOM 728 C CA . GLY A 1 91 ? -9.654 -4.138 -2.227 1.00 76.44 91 GLY A CA 1
ATOM 729 C C . GLY A 1 91 ? -9.243 -4.356 -3.689 1.00 76.44 91 GLY A C 1
ATOM 730 O O . GLY A 1 91 ? -9.190 -5.497 -4.144 1.00 76.44 91 GLY A O 1
ATOM 731 N N . LYS A 1 92 ? -8.953 -3.287 -4.446 1.00 81.88 92 LYS A N 1
ATOM 732 C CA . LYS A 1 92 ? -8.534 -3.389 -5.848 1.00 81.88 92 LYS A CA 1
ATOM 733 C C . LYS A 1 92 ? -7.106 -3.910 -5.926 1.00 81.88 92 LYS A C 1
ATOM 735 O O . LYS A 1 92 ? -6.219 -3.421 -5.228 1.00 81.88 92 LYS A O 1
ATOM 740 N N . SER A 1 93 ? -6.879 -4.860 -6.823 1.00 86.19 93 SER A N 1
ATOM 741 C CA . SER A 1 93 ? -5.547 -5.362 -7.141 1.00 86.19 93 SER A CA 1
ATOM 742 C C . SER A 1 93 ? -5.286 -5.268 -8.635 1.00 86.19 93 SER A C 1
ATOM 744 O O . SER A 1 93 ? -6.195 -5.413 -9.450 1.00 86.19 93 SER A O 1
ATOM 746 N N . LEU A 1 94 ? -4.034 -4.997 -8.984 1.00 88.44 94 LEU A N 1
ATOM 747 C CA . LEU A 1 94 ? -3.587 -4.895 -10.359 1.00 88.44 94 LEU A CA 1
ATOM 748 C C . LEU A 1 94 ? -2.236 -5.573 -10.523 1.00 88.44 94 LEU A C 1
ATOM 750 O O . LEU A 1 94 ? -1.354 -5.471 -9.666 1.00 88.44 94 LEU A O 1
ATOM 754 N N . PHE A 1 95 ? -2.075 -6.244 -11.655 1.00 89.12 95 PHE A N 1
ATOM 755 C CA . PHE A 1 95 ? -0.870 -6.984 -11.975 1.00 89.12 95 PHE A CA 1
ATOM 756 C C . PHE A 1 95 ? -0.059 -6.293 -13.064 1.00 89.12 95 PHE A C 1
ATOM 758 O O . PHE A 1 95 ? -0.598 -5.721 -14.011 1.00 89.12 95 PHE A O 1
ATOM 765 N N . PHE A 1 96 ? 1.258 -6.407 -12.932 1.00 89.06 96 PHE A N 1
ATOM 766 C CA . PHE A 1 96 ? 2.223 -5.938 -13.912 1.00 89.06 96 PHE A CA 1
ATOM 767 C C . PHE A 1 96 ? 3.146 -7.088 -14.287 1.00 89.06 96 PHE A C 1
ATOM 769 O O . PHE A 1 96 ? 3.652 -7.792 -13.409 1.00 89.06 96 PHE A O 1
ATOM 776 N N . ARG A 1 97 ? 3.386 -7.281 -15.580 1.00 88.75 97 ARG A N 1
ATOM 777 C CA . ARG A 1 97 ? 4.241 -8.342 -16.113 1.00 88.75 97 ARG A CA 1
ATOM 778 C C . ARG A 1 97 ? 5.582 -7.771 -16.530 1.00 88.75 97 ARG A C 1
ATOM 780 O O . ARG A 1 97 ? 5.638 -6.726 -17.157 1.00 88.75 97 ARG A O 1
ATOM 787 N N . ILE A 1 98 ? 6.668 -8.453 -16.201 1.00 87.56 98 ILE A N 1
ATOM 788 C CA . ILE A 1 98 ? 8.000 -8.064 -16.658 1.00 87.56 98 ILE A CA 1
ATOM 789 C C . ILE A 1 98 ? 8.064 -8.106 -18.191 1.00 87.56 98 ILE A C 1
ATOM 791 O O . ILE A 1 98 ? 7.585 -9.055 -18.819 1.00 87.56 98 ILE A O 1
ATOM 795 N N . VAL A 1 99 ? 8.661 -7.084 -18.799 1.00 88.00 99 VAL A N 1
ATOM 796 C CA . VAL A 1 99 ? 8.871 -7.053 -20.252 1.00 88.00 99 VAL A CA 1
ATOM 797 C C . VAL A 1 99 ? 9.943 -8.091 -20.629 1.00 88.00 99 VAL A C 1
ATOM 799 O O . VAL A 1 99 ? 10.990 -8.136 -19.969 1.00 88.00 99 VAL A O 1
ATOM 802 N N . PRO A 1 100 ? 9.714 -8.944 -21.647 1.00 84.81 100 PRO A N 1
ATOM 803 C CA . PRO A 1 100 ? 10.661 -9.989 -22.035 1.00 84.81 100 PRO A CA 1
ATOM 804 C C . PRO A 1 100 ? 11.980 -9.410 -22.572 1.00 84.81 100 PRO A C 1
ATOM 806 O O . PRO A 1 100 ? 12.021 -8.301 -23.094 1.00 84.81 100 PRO A O 1
ATOM 809 N N . GLY A 1 101 ? 13.070 -10.177 -22.458 1.00 81.94 101 GLY A N 1
ATOM 810 C CA . GLY A 1 101 ? 14.395 -9.799 -22.981 1.00 81.94 101 GLY A CA 1
ATOM 811 C C . GLY A 1 101 ? 15.302 -9.040 -22.004 1.00 81.94 101 GLY A C 1
ATOM 812 O O . GLY A 1 101 ? 16.437 -8.723 -22.346 1.00 81.94 101 GLY A O 1
ATOM 813 N N . GLN A 1 102 ? 14.853 -8.789 -20.772 1.00 82.44 102 GLN A N 1
ATOM 814 C CA . GLN A 1 102 ? 15.658 -8.137 -19.735 1.00 82.44 102 GLN A CA 1
ATOM 815 C C . GLN A 1 102 ? 16.531 -9.161 -18.993 1.00 82.44 102 GLN A C 1
ATOM 817 O O . GLN A 1 102 ? 16.109 -9.738 -17.995 1.00 82.44 102 GLN A O 1
ATOM 822 N N . THR A 1 103 ? 17.744 -9.422 -19.488 1.00 58.97 103 THR A N 1
ATOM 823 C CA . THR A 1 103 ? 18.614 -10.493 -18.962 1.00 58.97 103 THR A CA 1
ATOM 824 C C . THR A 1 103 ? 19.559 -10.069 -17.830 1.00 58.97 103 THR A C 1
ATOM 826 O O . THR A 1 103 ? 20.087 -10.945 -17.155 1.00 58.97 103 THR A O 1
ATOM 829 N N . LEU A 1 104 ? 19.751 -8.765 -17.569 1.00 61.25 104 LEU A N 1
ATOM 830 C C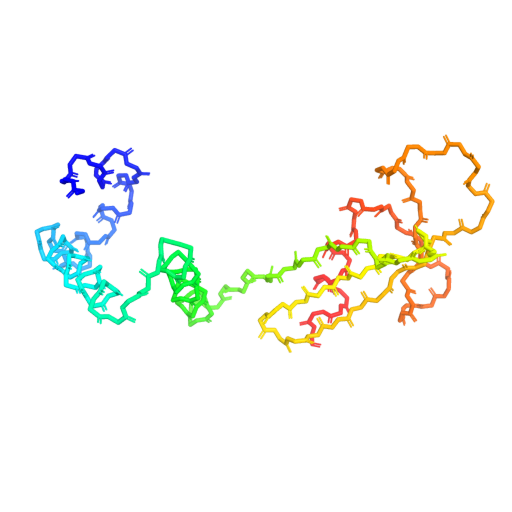A . LEU A 1 104 ? 20.797 -8.259 -16.651 1.00 61.25 104 LEU A CA 1
ATOM 831 C C . LEU A 1 104 ? 20.447 -6.948 -15.910 1.00 61.25 104 LEU A C 1
ATOM 833 O O . LEU A 1 104 ? 21.332 -6.246 -15.427 1.00 61.25 104 LEU A O 1
ATOM 837 N N . ALA A 1 105 ? 19.169 -6.583 -15.812 1.00 62.38 105 ALA A N 1
ATOM 838 C CA . ALA A 1 105 ? 18.769 -5.349 -15.136 1.00 62.38 105 ALA A CA 1
ATOM 839 C C . ALA A 1 105 ? 18.588 -5.553 -13.620 1.00 62.38 105 ALA A C 1
ATOM 841 O O . ALA A 1 105 ? 17.975 -6.524 -13.170 1.00 62.38 105 ALA A O 1
ATOM 842 N N . GLU A 1 106 ? 19.096 -4.609 -12.818 1.00 63.97 106 GLU A N 1
ATOM 843 C CA . GLU A 1 106 ? 18.816 -4.561 -11.381 1.00 63.97 106 GLU A CA 1
ATOM 844 C C . GLU A 1 106 ? 17.303 -4.569 -11.134 1.00 63.97 106 GLU A C 1
ATOM 846 O O . GLU A 1 106 ? 16.552 -3.900 -11.843 1.00 63.97 106 GLU A O 1
ATOM 851 N N . LYS A 1 107 ? 16.841 -5.251 -10.075 1.00 68.25 107 LYS A N 1
ATOM 852 C CA . LYS A 1 107 ? 15.403 -5.386 -9.762 1.00 68.25 107 LYS A CA 1
ATOM 853 C C . LYS A 1 107 ? 14.622 -4.065 -9.782 1.00 68.25 107 LYS A C 1
ATOM 855 O O . LYS A 1 107 ? 13.440 -4.062 -10.119 1.00 68.25 107 LYS A O 1
ATOM 860 N N . LYS A 1 108 ? 15.258 -2.959 -9.382 1.00 67.69 108 LYS A N 1
ATOM 861 C CA . LYS A 1 108 ? 14.657 -1.614 -9.354 1.00 67.69 108 LYS A CA 1
ATOM 862 C C . LYS A 1 108 ? 14.481 -1.004 -10.750 1.00 67.69 108 LYS A C 1
ATOM 864 O O . LYS A 1 108 ? 13.565 -0.212 -10.936 1.00 67.69 108 LYS A O 1
ATOM 869 N N . ASN A 1 109 ? 15.311 -1.415 -11.704 1.00 77.75 109 ASN A N 1
ATOM 870 C CA . ASN A 1 109 ? 15.330 -0.938 -13.086 1.00 77.75 109 ASN A CA 1
ATOM 871 C C . ASN A 1 109 ? 14.572 -1.860 -14.046 1.00 77.75 109 ASN A C 1
ATOM 873 O O . ASN A 1 109 ? 14.468 -1.547 -15.228 1.00 77.75 109 ASN A O 1
ATOM 877 N N . LEU A 1 110 ? 14.038 -2.979 -13.546 1.00 85.00 110 LEU A N 1
ATOM 878 C CA . LEU A 1 110 ? 13.184 -3.856 -14.331 1.00 85.00 110 LEU A CA 1
ATOM 879 C C . LEU A 1 110 ? 11.951 -3.101 -14.824 1.00 85.00 110 LEU A C 1
ATOM 881 O O . LEU A 1 110 ? 11.266 -2.411 -14.060 1.00 85.00 110 LEU A O 1
ATOM 885 N N . ILE A 1 111 ? 11.690 -3.281 -16.110 1.00 89.50 111 ILE A N 1
ATOM 886 C CA . ILE A 1 111 ? 10.563 -2.717 -16.831 1.00 89.50 111 ILE A CA 1
ATOM 887 C C . ILE A 1 111 ? 9.405 -3.711 -16.780 1.00 89.50 111 ILE A C 1
ATOM 889 O O . ILE A 1 111 ? 9.584 -4.910 -17.017 1.00 89.50 111 ILE A O 1
ATOM 893 N N . TYR A 1 112 ? 8.217 -3.203 -16.484 1.00 89.31 112 TYR A N 1
ATOM 894 C CA . TYR A 1 112 ? 6.979 -3.956 -16.419 1.00 89.31 112 TYR A CA 1
ATOM 895 C C . TYR A 1 112 ? 5.916 -3.312 -17.305 1.00 89.31 112 TYR A C 1
ATOM 897 O O . TYR A 1 112 ? 5.849 -2.091 -17.417 1.00 89.31 112 TYR A O 1
ATOM 905 N N . SER A 1 113 ? 5.057 -4.129 -17.897 1.00 90.62 113 SER A N 1
ATOM 906 C CA . SER A 1 113 ? 3.824 -3.707 -18.547 1.00 90.62 113 SER A CA 1
ATOM 907 C C . SER A 1 113 ? 2.641 -3.943 -17.613 1.00 90.62 113 SER A C 1
ATOM 909 O O . SER A 1 113 ? 2.532 -4.984 -16.960 1.00 90.62 113 SER A O 1
ATOM 911 N N . CYS A 1 114 ? 1.760 -2.953 -17.511 1.00 90.44 114 CYS A N 1
ATOM 912 C CA . CYS A 1 114 ? 0.502 -3.093 -16.784 1.00 90.44 114 CYS A CA 1
ATOM 913 C C . CYS A 1 114 ? -0.431 -4.048 -17.543 1.00 90.44 114 CYS A C 1
ATOM 915 O O . CYS A 1 114 ? -0.619 -3.883 -18.743 1.00 90.44 114 CYS A O 1
ATOM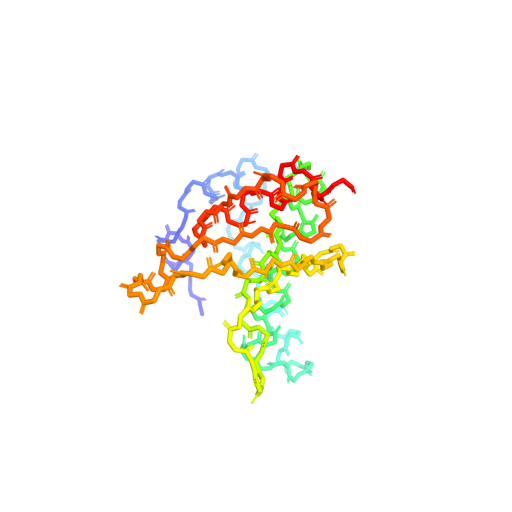 917 N N . GLU A 1 115 ? -1.036 -5.029 -16.866 1.00 88.62 115 GLU A N 1
ATOM 918 C CA . GLU A 1 115 ? -1.921 -6.007 -17.523 1.00 88.62 115 GLU A CA 1
ATOM 919 C C . GLU A 1 115 ? -3.330 -5.457 -17.836 1.00 88.62 115 GLU A C 1
ATOM 921 O O . GLU A 1 115 ? -4.098 -6.130 -18.520 1.00 88.62 115 GLU A O 1
ATOM 926 N N . HIS A 1 116 ? -3.690 -4.260 -17.351 1.00 87.94 116 HIS A N 1
ATOM 927 C CA . HIS A 1 116 ? -4.933 -3.564 -17.733 1.00 87.94 116 HIS A CA 1
ATOM 928 C C . HIS A 1 116 ? -4.738 -2.478 -18.789 1.00 87.94 116 HIS A C 1
ATOM 930 O O . HIS A 1 116 ? -5.676 -2.171 -19.521 1.00 87.94 116 HIS A O 1
ATOM 936 N N . CYS A 1 117 ? -3.559 -1.861 -18.855 1.00 84.69 117 CYS A N 1
ATOM 937 C CA . CYS A 1 117 ? -3.281 -0.878 -19.895 1.00 84.69 117 CYS A CA 1
ATOM 938 C C . CYS A 1 117 ? -2.959 -1.581 -21.215 1.00 84.69 117 CYS A C 1
ATOM 940 O O . CYS A 1 117 ? -2.496 -2.721 -21.233 1.00 84.69 117 CYS A O 1
ATOM 942 N N . SER A 1 118 ? -3.161 -0.873 -22.328 1.00 69.50 118 SER A N 1
ATOM 943 C CA . SER A 1 118 ? -2.679 -1.301 -23.642 1.00 69.50 118 SER A CA 1
ATOM 944 C C . SER A 1 118 ? -1.194 -1.684 -23.577 1.00 69.50 118 SER A C 1
ATOM 946 O O . SER A 1 118 ? -0.410 -1.049 -22.866 1.00 69.50 118 SER A O 1
ATOM 948 N N . THR A 1 119 ? -0.809 -2.713 -24.333 1.00 61.06 119 THR A N 1
ATOM 949 C CA . THR A 1 119 ? 0.483 -3.423 -24.246 1.00 61.06 119 THR A CA 1
ATOM 950 C C . THR A 1 119 ? 1.737 -2.566 -24.434 1.00 61.06 119 THR A C 1
ATOM 952 O O . THR A 1 119 ? 2.824 -3.019 -24.082 1.00 61.06 119 THR A O 1
ATOM 955 N N . ASP A 1 120 ? 1.598 -1.339 -24.935 1.00 66.19 120 ASP A N 1
ATOM 956 C CA . ASP A 1 120 ? 2.722 -0.455 -25.257 1.00 66.19 120 ASP A CA 1
ATOM 957 C C . ASP A 1 120 ? 3.185 0.403 -24.069 1.00 66.19 120 ASP A C 1
ATOM 959 O O . ASP A 1 120 ? 4.245 1.028 -24.128 1.00 66.19 120 ASP A O 1
ATOM 963 N N . TYR A 1 121 ? 2.429 0.433 -22.964 1.00 77.19 121 TYR A N 1
ATOM 964 C CA . TYR A 1 121 ? 2.792 1.240 -21.800 1.00 77.19 121 TYR A CA 1
ATOM 965 C C . TYR A 1 121 ? 3.690 0.461 -20.830 1.00 77.19 121 TYR A C 1
ATOM 967 O O . TYR A 1 121 ? 3.238 -0.391 -20.058 1.00 77.19 121 TYR A O 1
ATOM 975 N N . CYS A 1 122 ? 4.984 0.771 -20.880 1.00 87.19 122 CYS A N 1
ATOM 976 C CA . CYS A 1 122 ? 6.024 0.157 -20.064 1.00 87.19 122 CYS A CA 1
ATOM 977 C C . CYS A 1 122 ? 6.493 1.117 -18.966 1.00 87.19 122 CYS A C 1
ATOM 979 O O . CYS A 1 122 ? 6.813 2.270 -19.244 1.00 87.19 122 CYS A O 1
ATOM 981 N N . ILE A 1 123 ? 6.584 0.627 -17.731 1.00 89.19 123 ILE A N 1
ATOM 982 C CA . ILE A 1 123 ? 6.984 1.407 -16.554 1.00 89.19 123 ILE A CA 1
ATOM 983 C C . ILE A 1 123 ? 8.099 0.715 -15.783 1.00 89.19 123 ILE A C 1
ATOM 985 O O . ILE A 1 123 ? 8.219 -0.512 -15.795 1.00 89.19 123 ILE A O 1
ATOM 989 N N . LYS A 1 124 ? 8.901 1.481 -15.049 1.00 89.56 124 LYS A N 1
ATOM 990 C CA . LYS A 1 124 ? 9.856 0.911 -14.093 1.00 89.56 124 LYS A CA 1
ATOM 991 C C . LYS A 1 124 ? 9.132 0.427 -12.846 1.00 89.56 124 LYS A C 1
ATOM 993 O O . LYS A 1 124 ? 8.086 0.946 -12.458 1.00 89.56 124 LYS A O 1
ATOM 998 N N . ARG A 1 125 ? 9.750 -0.510 -12.123 1.00 86.25 125 ARG A N 1
ATOM 999 C CA . ARG A 1 125 ? 9.241 -0.970 -10.819 1.00 86.25 125 ARG A CA 1
ATOM 1000 C C . ARG A 1 125 ? 8.907 0.180 -9.859 1.00 86.25 125 ARG A C 1
ATOM 1002 O O . ARG A 1 125 ? 7.903 0.108 -9.155 1.00 86.25 125 ARG A O 1
ATOM 1009 N N . SER A 1 126 ? 9.762 1.204 -9.791 1.00 85.19 126 SER A N 1
ATOM 1010 C CA . SER A 1 126 ? 9.579 2.364 -8.904 1.00 85.19 126 SER A CA 1
ATOM 1011 C C . SER A 1 126 ? 8.321 3.173 -9.220 1.00 85.19 126 SER A C 1
ATOM 1013 O O . SER A 1 126 ? 7.745 3.768 -8.318 1.00 85.19 126 SER A O 1
ATOM 1015 N N . GLU A 1 127 ? 7.882 3.153 -10.476 1.00 88.12 127 GLU A N 1
ATOM 1016 C CA . GLU A 1 127 ? 6.756 3.937 -10.997 1.00 88.12 127 GLU A CA 1
ATOM 1017 C C . GLU A 1 127 ? 5.422 3.183 -10.864 1.00 88.12 127 GLU A C 1
ATOM 1019 O O . GLU A 1 127 ? 4.353 3.770 -10.999 1.00 88.12 127 GLU A O 1
ATOM 1024 N N . ALA A 1 128 ? 5.452 1.885 -10.542 1.00 87.00 128 ALA A N 1
ATOM 1025 C CA . ALA A 1 128 ? 4.263 1.036 -10.532 1.00 87.00 128 ALA A CA 1
ATOM 1026 C C . ALA A 1 128 ? 3.167 1.522 -9.565 1.00 87.00 128 ALA A C 1
ATOM 1028 O O . ALA A 1 128 ? 1.985 1.496 -9.907 1.00 87.00 128 ALA A O 1
ATOM 1029 N N . LYS A 1 129 ? 3.543 2.019 -8.376 1.00 86.75 129 LYS A N 1
ATOM 1030 C CA . LYS A 1 129 ? 2.577 2.572 -7.408 1.00 86.75 129 LYS A CA 1
ATOM 1031 C C . LYS A 1 129 ? 1.920 3.855 -7.906 1.00 86.75 129 LYS A C 1
ATOM 1033 O O . LYS A 1 129 ? 0.716 4.018 -7.744 1.00 86.75 129 LYS A O 1
ATOM 1038 N N . GLU A 1 130 ? 2.697 4.747 -8.507 1.00 86.00 130 GLU A N 1
ATOM 1039 C CA . GLU A 1 130 ? 2.188 6.005 -9.054 1.00 86.00 130 GLU A CA 1
ATOM 1040 C C . GLU A 1 130 ? 1.268 5.751 -10.251 1.00 86.00 130 GLU A C 1
ATOM 1042 O O . GLU A 1 130 ? 0.170 6.296 -10.309 1.00 86.00 130 GLU A O 1
ATOM 1047 N N . HIS A 1 131 ? 1.650 4.832 -11.139 1.00 88.31 131 HIS A N 1
ATOM 1048 C CA . HIS A 1 131 ? 0.800 4.399 -12.243 1.00 88.31 131 HIS A CA 1
ATOM 1049 C C . HIS A 1 131 ? -0.545 3.839 -11.751 1.00 88.31 131 HIS A C 1
ATOM 1051 O O . HIS A 1 131 ? -1.598 4.192 -12.279 1.00 88.31 131 HIS A O 1
ATOM 1057 N N . PHE A 1 132 ? -0.536 2.993 -10.714 1.00 86.81 132 PHE A N 1
ATOM 1058 C CA . PHE A 1 132 ? -1.773 2.491 -10.112 1.00 86.81 132 PHE A CA 1
ATOM 1059 C C . PHE A 1 132 ? -2.666 3.637 -9.616 1.00 86.81 132 PHE A C 1
ATOM 1061 O O . PHE A 1 132 ? -3.863 3.650 -9.894 1.00 86.81 132 PHE A O 1
ATOM 1068 N N . LEU A 1 133 ? -2.083 4.612 -8.911 1.00 83.81 133 LEU A N 1
ATOM 1069 C CA . LEU A 1 133 ? -2.806 5.771 -8.383 1.00 83.81 133 LEU A CA 1
ATOM 1070 C C . LEU A 1 133 ? -3.445 6.624 -9.477 1.00 83.81 133 LEU A C 1
ATOM 1072 O O . LEU A 1 133 ? -4.597 7.019 -9.333 1.00 83.81 133 LEU A O 1
ATOM 1076 N N . GLN A 1 134 ? -2.693 6.917 -10.535 1.00 83.12 134 GLN A N 1
ATOM 1077 C CA . GLN A 1 134 ? -3.109 7.855 -11.576 1.00 83.12 134 GLN A CA 1
ATOM 1078 C C . GLN A 1 134 ? -4.139 7.266 -12.539 1.00 83.12 134 GLN A C 1
ATOM 1080 O O . GLN A 1 134 ? -4.995 8.001 -13.017 1.00 83.12 134 GLN A O 1
ATOM 1085 N N . TYR A 1 135 ? -4.060 5.963 -12.830 1.00 84.12 135 TYR A N 1
ATOM 1086 C CA . TYR A 1 135 ? -4.836 5.365 -13.923 1.00 84.12 135 TYR A CA 1
ATOM 1087 C C . TYR A 1 135 ? -5.844 4.299 -13.478 1.00 84.12 135 TYR A C 1
ATOM 1089 O O . TYR A 1 135 ? -6.770 4.007 -14.227 1.00 84.12 135 TYR A O 1
ATOM 1097 N N . HIS A 1 136 ? -5.696 3.720 -12.279 1.00 83.38 136 HIS A N 1
ATOM 1098 C CA . HIS A 1 136 ? -6.466 2.529 -11.866 1.00 83.38 136 HIS A CA 1
ATOM 1099 C C . HIS A 1 136 ? -7.149 2.657 -10.501 1.00 83.38 136 HIS A C 1
ATOM 1101 O O . HIS A 1 136 ? -7.860 1.748 -10.074 1.00 83.38 136 HIS A O 1
ATOM 1107 N N . ASN A 1 137 ? -6.944 3.771 -9.796 1.00 73.19 137 ASN A N 1
ATOM 1108 C CA . ASN A 1 137 ? -7.484 3.980 -8.453 1.00 73.19 137 ASN A CA 1
ATOM 1109 C C . ASN A 1 137 ? -8.891 4.615 -8.434 1.00 73.19 137 ASN A C 1
ATOM 1111 O O . ASN A 1 137 ? -9.394 4.923 -7.355 1.00 73.19 137 ASN A O 1
ATOM 1115 N N . HIS A 1 138 ? -9.517 4.794 -9.604 1.00 65.56 138 HIS A N 1
ATOM 1116 C CA . HIS A 1 138 ? -10.910 5.232 -9.769 1.00 65.56 138 HIS A CA 1
ATOM 1117 C C . HIS A 1 138 ? -11.865 4.065 -9.557 1.00 65.56 138 HIS A C 1
ATOM 1119 O O . HIS A 1 138 ? -11.668 3.021 -10.218 1.00 65.56 138 HIS A O 1
#

pLDDT: mean 73.0, std 12.24, range [44.47, 90.62]

Secondary structure (DSSP, 8-state):
--HHHHHHH-HHHHHHHHHTT--HHHHHHHHHHHHHHHHHTT--HHHHHHHHHHHHHHHHHHTT-----EEEEE--SS-TTEEEEEETTT--EEEEEEPTT-SS--TTT-EEEESSS-TT-EEEGGGHHHHHHHHT--

Sequence (138 aa):
MNMEFLSGSSPMLLQKLQALGHDPESLHYISQEFFTLCDQLGYNARQSADLFIRIKRALETVNGSYPADLILYENNRYNPTRLCIENKTTGKSLFFRIVPGQTLAEKKNLIYSCEHCSTDYCIKRSEAKEHFLQYHNH

Foldseek 3Di:
DDLVVVCVPDVPVQVVCVVVVHHSVNVVVVVVVLVVVCVVVVHDPVRSVVVVVVVVQVVCVVVVHHPFPWDWDQPDDPDSFKIWTARPVVRDIWMWGFDPPPPDDDQQQTWTHTPPDDRPDIDGPVCVVVCCVPPPPD